Protein AF-A0A0F3N1H8-F1 (afdb_monomer_lite)

Organism: NCBI:txid1359164

Secondary structure (DSSP, 8-state):
--SSTTSPP--PPPHHHHHHHHHHHSTT--HHHHHHHHHHHSSHHHHHHHHHHHHHHTT-SSPPPPPPHHHHHHHHHHHHHTT-----TTSHHHHHHHHHHHHT---

Structure (mmCIF, N/CA/C/O backbone):
data_AF-A0A0F3N1H8-F1
#
_entry.id   AF-A0A0F3N1H8-F1
#
loop_
_atom_site.group_PDB
_atom_site.id
_atom_site.type_symbol
_atom_site.label_atom_id
_atom_site.label_alt_id
_atom_site.label_comp_id
_atom_site.label_asym_id
_atom_site.label_entity_id
_atom_site.label_seq_id
_atom_site.pdbx_PDB_ins_code
_atom_site.Cartn_x
_atom_site.Cartn_y
_atom_site.Cartn_z
_atom_site.occupancy
_atom_site.B_iso_or_equiv
_atom_site.auth_seq_id
_ato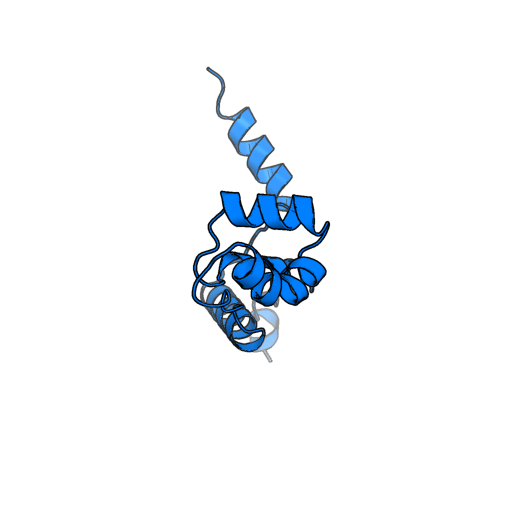m_site.auth_comp_id
_atom_site.auth_asym_id
_atom_site.auth_atom_id
_atom_site.pdbx_PDB_model_num
ATOM 1 N N . MET A 1 1 ? 21.575 -23.536 -22.563 1.00 55.53 1 MET A N 1
ATOM 2 C CA . MET A 1 1 ? 22.319 -22.396 -21.981 1.00 55.53 1 MET A CA 1
ATOM 3 C C . MET A 1 1 ? 21.998 -21.035 -22.633 1.00 55.53 1 MET A C 1
ATOM 5 O O . MET A 1 1 ? 22.781 -20.116 -22.489 1.00 55.53 1 MET A O 1
ATOM 9 N N . LEU A 1 2 ? 20.839 -20.869 -23.299 1.00 53.75 2 LEU A N 1
ATOM 10 C CA . LEU A 1 2 ? 20.407 -19.594 -23.916 1.00 53.75 2 LEU A CA 1
ATOM 11 C C . LEU A 1 2 ? 19.198 -18.940 -23.217 1.00 53.75 2 LEU A C 1
ATOM 13 O O . LEU A 1 2 ? 18.881 -17.799 -23.512 1.00 53.75 2 LEU A O 1
ATOM 17 N N . LYS A 1 3 ? 18.523 -19.631 -22.283 1.00 54.00 3 LYS A N 1
ATOM 18 C CA . LYS A 1 3 ? 17.324 -19.102 -21.605 1.00 54.00 3 LYS A CA 1
ATOM 19 C C . LYS A 1 3 ? 17.630 -17.991 -20.592 1.00 54.00 3 LYS A C 1
ATOM 21 O O . LYS A 1 3 ? 16.779 -17.143 -20.374 1.00 54.00 3 LYS A O 1
ATOM 26 N N . GLU A 1 4 ? 18.831 -17.968 -20.015 1.00 54.97 4 GLU A N 1
ATOM 27 C CA . GLU A 1 4 ? 19.178 -16.983 -18.977 1.00 54.97 4 GLU A CA 1
ATOM 28 C C . GLU A 1 4 ? 19.543 -15.603 -19.540 1.00 54.97 4 GLU A C 1
ATOM 30 O O . GLU A 1 4 ? 19.350 -14.601 -18.865 1.00 54.97 4 GLU A O 1
ATOM 35 N N . LEU A 1 5 ? 19.980 -15.530 -20.804 1.00 53.75 5 LEU A N 1
ATOM 36 C CA . LEU A 1 5 ? 20.304 -14.268 -21.485 1.00 53.75 5 LEU A CA 1
ATOM 37 C C . LEU A 1 5 ? 19.060 -13.499 -21.967 1.00 53.75 5 LEU A C 1
ATOM 39 O O . LEU A 1 5 ? 19.150 -12.301 -22.214 1.00 53.75 5 LEU A O 1
ATOM 43 N N . PHE A 1 6 ? 17.908 -14.171 -22.081 1.00 56.72 6 PHE A N 1
ATOM 44 C CA . PHE A 1 6 ? 16.618 -13.568 -22.451 1.00 56.72 6 PHE A CA 1
ATOM 45 C C . PHE A 1 6 ? 15.633 -13.4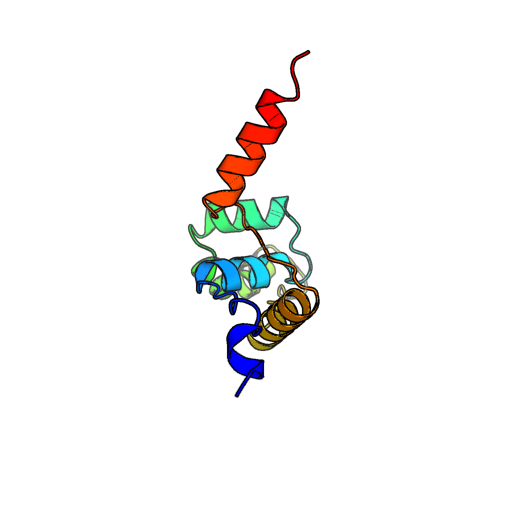92 -21.280 1.00 56.72 6 PHE A C 1
ATOM 47 O O . PHE A 1 6 ? 14.463 -13.170 -21.490 1.00 56.72 6 PHE A O 1
ATOM 54 N N . SER A 1 7 ? 16.067 -13.799 -20.053 1.00 55.84 7 SER A N 1
ATOM 55 C CA . SER A 1 7 ? 15.214 -13.555 -18.895 1.00 55.84 7 SER A CA 1
ATOM 56 C C . SER A 1 7 ? 15.026 -12.048 -18.777 1.00 55.84 7 SER A C 1
ATOM 58 O O . SER A 1 7 ? 15.999 -11.317 -18.588 1.00 55.84 7 SER A O 1
ATOM 60 N N . ALA A 1 8 ? 13.781 -11.587 -18.915 1.00 60.53 8 ALA A N 1
ATOM 61 C CA . ALA A 1 8 ? 13.435 -10.193 -18.689 1.00 60.53 8 ALA A CA 1
ATOM 62 C C . ALA A 1 8 ? 14.026 -9.739 -17.340 1.00 60.53 8 ALA A C 1
ATOM 64 O O . ALA A 1 8 ? 14.050 -10.538 -16.391 1.00 60.53 8 ALA A O 1
ATOM 65 N N . PRO A 1 9 ? 14.552 -8.504 -17.245 1.00 62.91 9 PRO A N 1
ATOM 66 C CA . PRO A 1 9 ? 15.113 -8.010 -15.999 1.00 62.91 9 PRO A CA 1
ATOM 67 C C . PRO A 1 9 ? 14.048 -8.130 -14.914 1.00 62.91 9 PRO A C 1
ATOM 69 O O . PRO A 1 9 ? 12.967 -7.555 -15.030 1.00 62.91 9 PRO A O 1
ATOM 72 N N . LYS A 1 10 ? 14.349 -8.910 -13.872 1.00 69.75 10 LYS A N 1
ATOM 73 C CA . LYS A 1 10 ? 13.440 -9.089 -12.744 1.00 69.75 10 LYS A CA 1
ATOM 74 C C . LYS A 1 10 ? 13.203 -7.724 -12.103 1.00 69.75 10 LYS A C 1
ATOM 76 O O . LYS A 1 10 ? 14.140 -7.109 -11.589 1.00 69.75 10 LYS A O 1
ATOM 81 N N . ILE A 1 11 ? 11.969 -7.232 -12.171 1.00 80.12 11 ILE A N 1
ATOM 82 C CA . ILE A 1 11 ? 11.612 -5.933 -11.609 1.00 80.12 11 ILE A CA 1
ATOM 83 C C . ILE A 1 11 ? 11.585 -6.092 -10.090 1.00 80.12 11 ILE A C 1
ATOM 85 O O . ILE A 1 11 ? 10.791 -6.838 -9.542 1.00 80.12 11 ILE A O 1
ATOM 89 N N . SER A 1 12 ? 12.474 -5.402 -9.381 1.00 82.62 12 SER A N 1
ATOM 90 C CA . SER A 1 12 ? 12.460 -5.416 -7.918 1.00 82.62 12 SER A CA 1
ATOM 91 C C . SER A 1 12 ? 11.764 -4.169 -7.389 1.00 82.62 12 SER A C 1
ATOM 93 O O . SER A 1 12 ? 12.154 -3.047 -7.717 1.00 82.62 12 SER A O 1
ATOM 95 N N . TYR A 1 13 ? 10.773 -4.357 -6.519 1.00 88.50 13 TYR A N 1
ATOM 96 C CA . TYR A 1 13 ? 10.073 -3.274 -5.830 1.00 88.50 13 TYR A CA 1
ATOM 97 C C . TYR A 1 13 ? 10.581 -3.119 -4.396 1.00 88.50 13 TYR A C 1
ATOM 99 O O . TYR A 1 13 ? 10.880 -4.100 -3.717 1.00 88.50 13 TYR A O 1
ATOM 107 N N . ASN A 1 14 ? 10.670 -1.878 -3.917 1.00 91.38 14 ASN A N 1
ATOM 108 C CA . ASN A 1 14 ? 10.971 -1.620 -2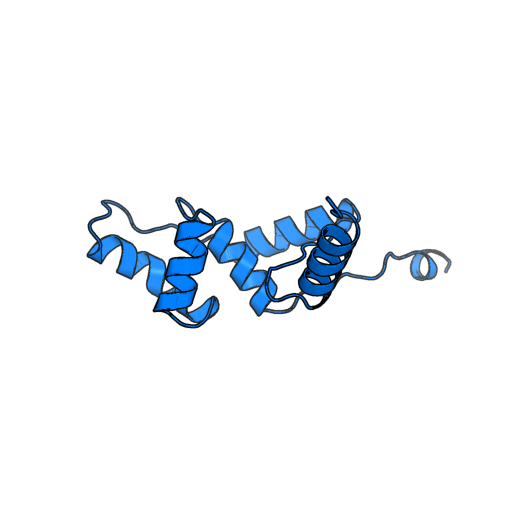.511 1.00 91.38 14 ASN A CA 1
ATOM 109 C C . ASN A 1 14 ? 9.720 -1.793 -1.631 1.00 91.38 14 ASN A C 1
ATOM 111 O O . ASN A 1 14 ? 8.583 -1.778 -2.107 1.00 91.38 14 ASN A O 1
ATOM 115 N N . ILE A 1 15 ? 9.943 -1.913 -0.321 1.00 93.00 15 ILE A N 1
ATOM 116 C CA . ILE A 1 15 ? 8.875 -2.081 0.676 1.00 93.00 15 ILE A CA 1
ATOM 117 C C . ILE A 1 15 ? 7.861 -0.934 0.634 1.00 93.00 15 ILE A C 1
ATOM 119 O O . ILE A 1 15 ? 6.662 -1.180 0.727 1.00 93.00 15 ILE A O 1
ATOM 123 N N . GLU A 1 16 ? 8.314 0.304 0.426 1.00 93.25 16 GLU A N 1
ATOM 124 C CA . GLU A 1 16 ? 7.410 1.454 0.348 1.00 93.25 16 GLU A CA 1
ATOM 125 C C . GLU A 1 16 ? 6.447 1.348 -0.841 1.00 93.25 16 GLU A C 1
ATOM 127 O O . GLU A 1 16 ? 5.259 1.618 -0.696 1.00 93.25 16 GLU A O 1
ATOM 132 N N . THR A 1 17 ? 6.914 0.887 -2.002 1.00 93.56 17 THR A N 1
ATOM 133 C CA . THR A 1 17 ? 6.061 0.669 -3.181 1.00 93.56 17 THR A CA 1
ATOM 134 C C . THR A 1 17 ? 5.014 -0.403 -2.916 1.00 93.56 17 THR A C 1
ATOM 136 O O . THR A 1 17 ? 3.846 -0.214 -3.256 1.00 93.56 17 THR A O 1
ATOM 139 N N . ILE A 1 18 ? 5.409 -1.490 -2.251 1.00 95.19 18 ILE A N 1
ATOM 140 C CA . ILE A 1 18 ? 4.485 -2.558 -1.857 1.00 95.19 18 ILE A CA 1
ATOM 141 C C . ILE A 1 18 ? 3.437 -2.012 -0.880 1.00 95.19 18 ILE A C 1
ATOM 143 O O . ILE A 1 18 ? 2.249 -2.279 -1.041 1.00 95.19 18 ILE A O 1
ATOM 147 N N . ASN A 1 19 ? 3.838 -1.201 0.100 1.00 96.56 19 ASN A N 1
ATOM 148 C CA . ASN A 1 19 ? 2.899 -0.593 1.041 1.00 96.56 19 ASN A CA 1
ATOM 149 C C . ASN A 1 19 ? 1.947 0.391 0.346 1.00 96.56 19 ASN A C 1
ATOM 151 O O . ASN A 1 19 ? 0.752 0.374 0.634 1.00 96.56 19 ASN A O 1
ATOM 155 N N . ILE A 1 20 ? 2.428 1.195 -0.608 1.00 96.12 20 ILE A N 1
ATOM 156 C CA . ILE A 1 20 ? 1.577 2.095 -1.409 1.00 96.12 20 ILE A CA 1
ATOM 157 C C . ILE A 1 20 ? 0.532 1.291 -2.175 1.00 96.12 20 ILE A C 1
ATOM 159 O O . ILE A 1 20 ? -0.651 1.629 -2.106 1.00 96.12 20 ILE A O 1
ATOM 163 N N . LEU A 1 21 ? 0.950 0.211 -2.844 1.00 96.44 21 LEU A N 1
ATOM 164 C CA . LEU A 1 21 ? 0.043 -0.690 -3.551 1.00 96.44 21 LEU A CA 1
ATOM 165 C C . LEU A 1 21 ? -1.012 -1.263 -2.599 1.00 96.44 21 LEU A C 1
ATOM 167 O O . LEU A 1 21 ? -2.206 -1.180 -2.878 1.00 96.44 21 LEU A O 1
ATOM 171 N N . ARG A 1 22 ? -0.584 -1.780 -1.444 1.00 97.50 22 ARG A N 1
ATOM 172 C CA . ARG A 1 22 ? -1.494 -2.342 -0.442 1.00 97.50 22 ARG A CA 1
ATOM 173 C C . ARG A 1 22 ? -2.513 -1.317 0.040 1.00 97.50 22 ARG A C 1
ATOM 175 O O . ARG A 1 22 ? -3.708 -1.602 0.063 1.00 97.50 22 ARG A O 1
ATOM 182 N N . LEU A 1 23 ? -2.071 -0.117 0.405 1.00 97.00 23 LEU A N 1
ATOM 183 C CA . LEU A 1 23 ? -2.971 0.896 0.942 1.00 97.00 23 LEU A CA 1
ATOM 184 C C . LEU A 1 23 ? -3.979 1.365 -0.115 1.00 97.00 23 LEU A C 1
ATOM 186 O O . LEU A 1 23 ? -5.163 1.456 0.187 1.00 97.00 23 LEU A O 1
ATOM 190 N N . ILE A 1 24 ? -3.559 1.607 -1.361 1.00 95.81 24 ILE A N 1
ATOM 191 C CA . ILE A 1 24 ? -4.476 2.102 -2.401 1.00 95.81 24 ILE A CA 1
ATOM 192 C C . ILE A 1 24 ? -5.416 1.027 -2.967 1.00 95.81 24 ILE A C 1
ATOM 194 O O . ILE A 1 24 ? -6.481 1.361 -3.474 1.00 95.81 24 ILE A O 1
ATOM 198 N N . ARG A 1 25 ? -5.053 -0.259 -2.865 1.00 96.19 25 ARG A N 1
ATOM 199 C CA . ARG A 1 25 ? -5.926 -1.395 -3.218 1.00 96.19 25 ARG A CA 1
ATOM 200 C C . ARG A 1 25 ? -6.870 -1.812 -2.090 1.00 96.19 25 ARG A C 1
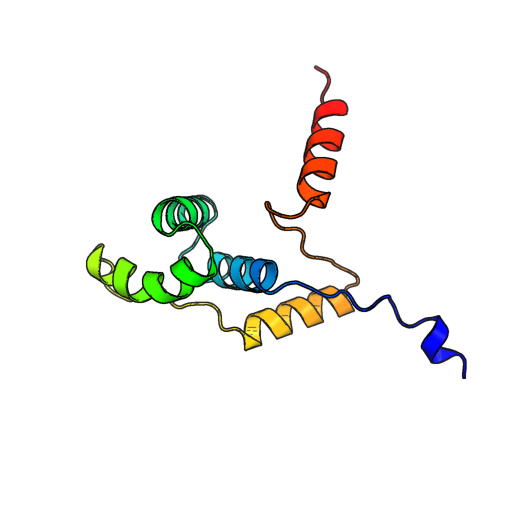ATOM 202 O O . ARG A 1 25 ? -7.735 -2.656 -2.305 1.00 96.19 25 ARG A O 1
ATOM 209 N N . SER A 1 26 ? -6.705 -1.248 -0.895 1.00 96.56 26 SER A N 1
ATOM 210 C CA . SER A 1 26 ? -7.567 -1.545 0.248 1.00 96.56 26 SER A CA 1
ATOM 211 C C . SER A 1 26 ? -8.982 -1.012 0.026 1.00 96.56 26 SER A C 1
ATOM 213 O O . SER A 1 26 ? -9.201 0.004 -0.640 1.00 96.56 26 SER A O 1
ATOM 215 N N . GLU A 1 27 ? -9.965 -1.693 0.608 1.00 93.19 27 GLU A N 1
ATOM 216 C CA . GLU A 1 27 ? -11.372 -1.367 0.389 1.00 93.19 27 GLU A CA 1
ATOM 217 C C . GLU A 1 27 ? -11.695 0.063 0.842 1.00 93.19 27 GLU A C 1
ATOM 219 O O . GLU A 1 27 ? -11.297 0.510 1.918 1.00 93.19 27 GLU A O 1
ATOM 224 N N . ASN A 1 28 ? -12.483 0.784 0.042 1.00 91.19 28 ASN A N 1
ATOM 225 C CA . ASN A 1 28 ? -12.905 2.157 0.335 1.00 91.19 28 ASN A CA 1
ATOM 226 C C . ASN A 1 28 ? -11.754 3.181 0.455 1.00 91.19 28 ASN A C 1
ATOM 228 O O . ASN A 1 28 ? -11.956 4.254 1.040 1.00 91.19 28 ASN A O 1
ATOM 232 N N . ILE A 1 29 ? -10.570 2.889 -0.096 1.00 94.62 29 ILE A N 1
ATOM 233 C CA . ILE A 1 29 ? -9.465 3.846 -0.214 1.00 94.62 29 ILE A CA 1
ATOM 234 C C . ILE A 1 29 ? -9.329 4.296 -1.671 1.00 94.62 29 ILE A C 1
ATOM 236 O O . ILE A 1 29 ? -8.760 3.614 -2.511 1.00 94.62 29 ILE A O 1
ATOM 240 N N . GLY A 1 30 ? -9.849 5.490 -1.966 1.00 92.50 30 GLY A N 1
ATOM 241 C CA . GLY A 1 30 ? -9.563 6.197 -3.218 1.00 92.50 30 GLY A CA 1
ATOM 242 C C . GLY A 1 30 ? -8.346 7.128 -3.097 1.00 92.50 30 GLY A C 1
ATOM 243 O O . GLY A 1 30 ? -7.864 7.361 -1.985 1.00 92.50 30 GLY A O 1
ATOM 244 N N . PRO A 1 31 ? -7.891 7.757 -4.199 1.00 93.94 31 PRO A N 1
ATOM 245 C CA . PRO A 1 31 ? -6.704 8.622 -4.205 1.00 93.94 31 PRO A CA 1
ATOM 246 C C . PRO A 1 31 ? -6.747 9.754 -3.167 1.00 93.94 31 PRO A C 1
ATOM 248 O O . PRO A 1 31 ? -5.771 10.000 -2.463 1.00 93.94 31 PRO A O 1
ATOM 251 N N . LYS A 1 32 ? -7.900 10.420 -3.008 1.00 94.31 32 LYS A N 1
ATOM 252 C CA . LYS A 1 32 ? -8.072 11.497 -2.016 1.00 94.31 32 LYS A CA 1
ATOM 253 C C . LYS A 1 32 ? -7.902 10.987 -0.583 1.00 94.31 32 LYS A C 1
ATOM 255 O O . LYS A 1 32 ? -7.227 11.620 0.229 1.00 94.31 32 LYS A O 1
ATOM 260 N N . THR A 1 33 ? -8.508 9.841 -0.280 1.00 93.94 33 THR A N 1
ATOM 261 C CA . THR A 1 33 ? -8.404 9.192 1.029 1.00 93.94 33 THR A CA 1
ATOM 262 C C . THR A 1 33 ? -6.971 8.752 1.285 1.00 93.94 33 THR A C 1
ATOM 264 O O . THR A 1 33 ? -6.435 9.063 2.341 1.00 93.94 33 THR A O 1
ATOM 267 N N . PHE A 1 34 ? -6.325 8.126 0.299 1.00 95.69 34 PHE A N 1
ATOM 268 C CA . PHE A 1 34 ? -4.922 7.727 0.365 1.00 95.69 34 PHE A CA 1
ATOM 269 C C . PHE A 1 34 ? -4.025 8.902 0.781 1.00 95.69 34 PHE A C 1
ATOM 271 O O . PHE A 1 34 ? -3.373 8.832 1.819 1.00 95.69 34 PHE A O 1
ATOM 278 N N . PHE A 1 35 ? -4.056 10.025 0.055 1.00 95.31 35 PHE A N 1
ATOM 279 C CA . PHE A 1 35 ? -3.220 11.182 0.402 1.00 95.31 35 PHE A CA 1
ATOM 280 C C . PHE A 1 35 ? -3.575 11.795 1.760 1.00 95.31 35 PHE A C 1
ATOM 282 O O . PHE A 1 35 ? -2.691 12.293 2.455 1.00 95.31 35 PHE A O 1
ATOM 289 N N . SER A 1 36 ? -4.846 11.738 2.164 1.00 94.00 36 SER A N 1
ATOM 290 C CA . SER A 1 36 ? -5.266 12.207 3.490 1.00 94.00 36 SER A CA 1
ATOM 291 C C . SER A 1 36 ? -4.684 11.335 4.607 1.00 94.00 36 SER A C 1
ATOM 293 O O . SER A 1 36 ? -4.230 11.865 5.617 1.00 94.00 36 SER A O 1
ATOM 295 N N . LEU A 1 37 ? -4.640 10.016 4.403 1.00 95.06 37 LEU A N 1
ATOM 296 C CA . LEU A 1 37 ? -4.026 9.064 5.330 1.00 95.06 37 LEU A CA 1
ATOM 297 C C . LEU A 1 37 ? -2.511 9.253 5.408 1.00 95.06 37 LEU A C 1
ATOM 299 O O . LEU A 1 37 ? -1.973 9.312 6.507 1.00 95.06 37 LEU A O 1
ATOM 303 N N . ILE A 1 38 ? -1.834 9.438 4.271 1.00 95.44 38 ILE A N 1
ATOM 304 C CA . ILE A 1 38 ? -0.396 9.744 4.260 1.00 95.44 38 ILE A CA 1
ATOM 305 C C . ILE A 1 38 ? -0.111 11.063 4.985 1.00 95.44 38 ILE A C 1
ATOM 307 O O . ILE A 1 38 ? 0.842 11.146 5.750 1.00 95.44 38 ILE A O 1
ATOM 311 N N . LYS A 1 39 ? -0.947 12.092 4.806 1.00 94.81 39 LYS A N 1
ATOM 312 C CA . LYS A 1 39 ? -0.796 13.362 5.532 1.00 94.81 39 LYS A CA 1
ATOM 313 C C . LYS A 1 39 ? -0.977 13.198 7.046 1.00 94.81 39 LYS A C 1
ATOM 315 O O . LYS A 1 39 ? -0.323 13.906 7.803 1.00 94.81 39 LYS A O 1
ATOM 320 N N . LEU A 1 40 ? -1.872 12.311 7.474 1.00 94.69 40 LEU A N 1
ATOM 321 C CA . LEU A 1 40 ? -2.181 12.085 8.886 1.00 94.69 40 LEU A CA 1
ATOM 322 C C . LEU A 1 40 ? -1.128 11.216 9.588 1.00 94.69 40 LEU A C 1
ATOM 324 O O . LEU A 1 40 ? -0.733 11.528 10.706 1.00 94.69 40 LEU A O 1
ATOM 328 N N . PHE A 1 41 ? -0.691 10.136 8.939 1.00 95.44 41 PHE A N 1
ATOM 329 C CA . PHE A 1 41 ? 0.201 9.129 9.522 1.00 95.44 41 PHE A CA 1
ATOM 330 C C . PHE A 1 41 ? 1.671 9.290 9.108 1.00 95.44 41 PHE A C 1
ATOM 332 O O . PHE A 1 41 ? 2.535 8.619 9.659 1.00 95.44 41 PHE A O 1
ATOM 339 N N . GLY A 1 42 ? 1.972 10.171 8.153 1.00 93.62 42 GLY A N 1
ATOM 340 C CA . GLY A 1 42 ? 3.324 10.470 7.671 1.00 93.62 42 GLY A CA 1
ATOM 341 C C . GLY A 1 42 ? 3.833 9.496 6.606 1.00 93.62 42 GLY A C 1
ATOM 342 O O . GLY A 1 42 ? 4.369 9.924 5.580 1.00 93.62 42 GLY A O 1
ATOM 343 N N . ASP A 1 43 ? 3.630 8.196 6.805 1.00 94.06 43 ASP A N 1
ATOM 344 C CA . ASP A 1 43 ? 4.057 7.158 5.869 1.00 94.06 43 ASP A CA 1
ATOM 345 C C . ASP A 1 43 ? 3.012 6.053 5.672 1.00 94.06 43 ASP A C 1
ATOM 347 O O . ASP A 1 43 ? 1.995 5.960 6.365 1.00 94.06 43 ASP A O 1
ATOM 351 N N . THR A 1 44 ? 3.259 5.227 4.659 1.00 96.19 44 THR A N 1
ATOM 352 C CA . THR A 1 44 ? 2.307 4.214 4.220 1.00 96.19 44 THR A CA 1
ATOM 353 C C . THR A 1 44 ? 2.271 2.991 5.136 1.00 96.19 44 THR A C 1
ATOM 355 O O . THR A 1 44 ? 1.212 2.381 5.285 1.00 96.19 44 THR A O 1
ATOM 358 N N . ALA A 1 45 ? 3.398 2.623 5.749 1.00 96.31 45 ALA A N 1
ATOM 359 C CA . ALA A 1 45 ? 3.465 1.491 6.670 1.00 96.31 45 ALA A CA 1
ATOM 360 C C . ALA A 1 45 ? 2.652 1.796 7.935 1.00 96.31 45 ALA A C 1
ATOM 362 O O . ALA A 1 45 ? 1.726 1.059 8.270 1.00 96.31 45 ALA A O 1
ATOM 363 N N . THR A 1 46 ? 2.902 2.957 8.540 1.00 96.75 46 THR A N 1
ATOM 364 C CA . THR A 1 46 ? 2.168 3.463 9.700 1.00 96.75 46 THR A CA 1
ATOM 365 C C . THR A 1 46 ? 0.676 3.595 9.393 1.00 96.75 46 THR A C 1
ATOM 367 O O . THR A 1 46 ? -0.164 3.225 10.213 1.00 96.75 46 THR A O 1
ATOM 370 N N . ALA A 1 47 ? 0.311 4.067 8.196 1.00 96.31 47 ALA A N 1
ATOM 371 C CA . ALA A 1 47 ? -1.090 4.127 7.788 1.00 96.31 47 ALA A CA 1
ATOM 372 C C . ALA A 1 47 ? -1.742 2.734 7.735 1.00 96.31 47 ALA A C 1
ATOM 374 O O . ALA A 1 47 ? -2.831 2.565 8.275 1.00 96.31 47 ALA A O 1
ATOM 375 N N . ILE A 1 48 ? -1.093 1.736 7.126 1.00 96.94 48 ILE A N 1
ATOM 376 C CA . ILE A 1 48 ? -1.616 0.360 7.049 1.00 96.94 48 ILE A CA 1
ATOM 377 C C . ILE A 1 48 ? -1.938 -0.197 8.439 1.00 96.94 48 ILE A C 1
ATOM 379 O O . ILE A 1 48 ? -3.009 -0.778 8.619 1.00 96.94 48 ILE A O 1
ATOM 383 N N . ASP A 1 49 ? -1.050 0.023 9.405 1.00 96.19 49 ASP A N 1
ATOM 384 C CA . ASP A 1 49 ? -1.199 -0.521 10.756 1.00 96.19 49 ASP A CA 1
ATOM 385 C C . ASP A 1 49 ? -2.333 0.157 11.544 1.00 96.19 49 ASP A C 1
ATOM 387 O O . ASP A 1 49 ? -2.953 -0.468 12.398 1.00 96.19 49 ASP A O 1
ATOM 391 N N . ASN A 1 50 ? -2.646 1.423 11.244 1.00 95.69 50 ASN A N 1
ATOM 392 C CA . ASN A 1 50 ? -3.582 2.231 12.039 1.00 95.69 50 ASN A CA 1
ATOM 393 C C . ASN A 1 50 ? -4.956 2.445 11.386 1.00 95.69 50 ASN A C 1
ATOM 395 O O . ASN A 1 50 ? -5.927 2.784 12.069 1.00 95.69 50 ASN A O 1
ATOM 399 N N . VAL A 1 51 ? -5.062 2.292 10.066 1.00 94.31 51 VAL A N 1
ATOM 400 C CA . VAL A 1 51 ? -6.279 2.578 9.290 1.00 94.31 51 VAL A CA 1
ATOM 401 C C . VAL A 1 51 ? -7.508 1.774 9.734 1.00 94.31 51 VAL A C 1
ATOM 403 O O . VAL A 1 51 ? -8.576 2.391 9.829 1.00 94.31 51 VAL A O 1
ATOM 406 N N . PRO A 1 52 ? -7.420 0.460 10.025 1.00 93.19 52 PRO A N 1
ATOM 407 C CA . PRO A 1 52 ? -8.576 -0.313 10.474 1.00 93.19 52 PRO A CA 1
ATOM 408 C C . PRO A 1 52 ? -9.227 0.297 11.723 1.00 93.19 52 PRO A C 1
ATOM 410 O O . PRO A 1 52 ? -10.400 0.679 11.683 1.00 93.19 52 PRO A O 1
ATOM 413 N N . ASP A 1 53 ? -8.443 0.523 12.778 1.00 93.44 53 ASP A N 1
ATOM 414 C CA . ASP A 1 53 ? -8.925 1.090 14.043 1.00 93.44 53 ASP A CA 1
ATOM 415 C C . ASP A 1 53 ? -9.329 2.561 13.911 1.00 93.44 53 ASP A C 1
ATOM 417 O O . ASP A 1 53 ? -10.311 3.019 14.504 1.00 93.44 53 ASP A O 1
ATOM 421 N N . PHE A 1 54 ? -8.587 3.339 13.117 1.00 91.56 54 PHE A N 1
ATOM 422 C CA . PHE A 1 54 ? -8.931 4.732 12.838 1.00 91.56 54 PHE A CA 1
ATOM 423 C C . PHE A 1 54 ? -10.290 4.850 12.140 1.00 91.56 54 PHE A C 1
ATOM 425 O O . PHE A 1 54 ? -11.092 5.713 12.492 1.00 91.56 54 PHE A O 1
ATOM 432 N N . SER A 1 55 ? -10.582 3.959 11.191 1.00 90.06 55 SER A N 1
ATOM 433 C CA . SER A 1 55 ? -11.841 3.983 10.446 1.00 90.06 55 SER A CA 1
ATOM 434 C C . SER A 1 55 ? -13.062 3.689 11.322 1.00 90.06 55 SER A C 1
ATOM 436 O O . SER A 1 55 ? -14.090 4.349 11.161 1.00 90.06 55 SER A O 1
ATOM 438 N N . LEU A 1 56 ? -12.925 2.785 12.297 1.00 90.75 56 LEU A N 1
ATOM 439 C CA . LEU A 1 56 ? -13.960 2.500 13.294 1.00 90.75 56 LEU A CA 1
ATOM 440 C C . LEU A 1 56 ? -14.223 3.712 14.192 1.00 90.75 56 LEU A C 1
ATOM 442 O O . LEU A 1 56 ? -15.369 4.124 14.364 1.00 90.75 56 LEU A O 1
ATOM 446 N N . ARG A 1 57 ? -13.159 4.346 14.703 1.00 91.06 57 ARG A N 1
ATOM 447 C CA . ARG A 1 57 ? -13.273 5.571 15.519 1.00 91.06 57 ARG A CA 1
ATOM 448 C C . ARG A 1 57 ? -13.883 6.743 14.748 1.00 91.06 57 ARG A C 1
ATOM 450 O O . ARG A 1 57 ? -14.565 7.569 15.340 1.00 91.06 57 ARG A O 1
ATOM 457 N N . GLY A 1 58 ? -13.672 6.794 13.434 1.00 85.50 58 GLY A N 1
ATOM 458 C CA . GLY A 1 58 ? -14.274 7.776 12.530 1.00 85.50 58 GLY A CA 1
ATOM 459 C C . GLY A 1 58 ? -15.747 7.523 12.189 1.00 85.50 58 GLY A C 1
ATOM 460 O O . GLY A 1 58 ? -16.285 8.221 11.333 1.00 85.50 58 GLY A O 1
ATOM 461 N N . GLY A 1 59 ? -16.394 6.532 12.812 1.00 86.81 59 GLY A N 1
ATOM 462 C CA . GLY A 1 59 ? -17.820 6.253 12.640 1.00 86.81 59 GLY A CA 1
ATOM 463 C C . GLY A 1 59 ? -18.159 5.316 11.480 1.00 86.81 59 GLY A C 1
ATOM 464 O O . GLY A 1 59 ? -19.338 5.179 11.149 1.00 86.81 59 GLY A O 1
ATOM 465 N N . LYS A 1 60 ? -17.176 4.646 10.853 1.00 87.38 60 LYS A N 1
ATOM 466 C CA . LYS A 1 60 ? -17.501 3.553 9.925 1.00 87.38 60 LYS A CA 1
ATOM 467 C C . LYS A 1 60 ? -18.034 2.353 10.697 1.00 87.38 60 LYS A C 1
ATOM 469 O O . LYS A 1 60 ? -17.468 1.947 11.706 1.00 87.38 60 LYS A O 1
ATOM 474 N N . SER A 1 61 ? -19.072 1.727 10.152 1.00 87.75 61 SER A N 1
ATOM 475 C CA . SER A 1 61 ? -19.673 0.521 10.728 1.00 87.75 61 SER A CA 1
ATOM 476 C C . SER A 1 61 ? -18.768 -0.713 10.656 1.00 87.75 61 SER A C 1
ATOM 478 O O . SER A 1 61 ? -19.018 -1.678 11.368 1.00 87.75 61 SER A O 1
ATOM 480 N N . GLN A 1 62 ? -17.763 -0.711 9.776 1.00 90.81 62 GLN A N 1
ATOM 481 C CA . GLN A 1 62 ? -16.815 -1.808 9.577 1.00 90.81 62 GLN A CA 1
ATOM 482 C C . GLN A 1 62 ? -15.399 -1.250 9.385 1.00 90.81 62 GLN A C 1
ATOM 484 O O . GLN A 1 62 ? -15.254 -0.175 8.783 1.00 90.81 62 GLN A O 1
ATOM 489 N N . PRO A 1 63 ? -14.362 -1.961 9.867 1.00 92.50 63 PRO A N 1
ATOM 490 C CA . PRO A 1 63 ? -12.988 -1.531 9.679 1.00 92.50 63 PRO A CA 1
ATOM 491 C C . PRO A 1 63 ? -12.615 -1.600 8.197 1.00 92.50 63 PRO A C 1
ATOM 493 O O . PRO A 1 63 ? -13.054 -2.491 7.468 1.00 92.50 63 PRO A O 1
ATOM 496 N N . ILE A 1 64 ? -11.776 -0.671 7.740 1.00 93.50 64 ILE A N 1
ATOM 497 C CA . ILE A 1 64 ? -11.189 -0.774 6.402 1.00 93.50 64 ILE A CA 1
ATOM 498 C C . ILE A 1 64 ? -10.341 -2.047 6.327 1.00 93.50 64 ILE A C 1
ATOM 500 O O . ILE A 1 64 ? -9.394 -2.223 7.095 1.00 93.50 64 ILE A O 1
ATOM 504 N N . LYS A 1 65 ? -10.663 -2.913 5.363 1.00 95.50 65 LYS A N 1
ATOM 505 C CA . LYS A 1 65 ? -9.894 -4.121 5.088 1.00 95.50 65 LYS A CA 1
ATOM 506 C C . LYS A 1 65 ? -8.649 -3.777 4.279 1.00 95.50 65 LYS A C 1
ATOM 508 O O . LYS A 1 65 ? -8.739 -3.334 3.132 1.00 95.50 65 LYS A O 1
ATOM 513 N N . ILE A 1 66 ? -7.492 -4.014 4.888 1.00 96.94 66 ILE A N 1
ATOM 514 C CA . ILE A 1 66 ? -6.198 -3.812 4.244 1.00 96.94 66 ILE A CA 1
ATOM 515 C C . ILE A 1 66 ? -5.955 -4.894 3.190 1.00 96.94 66 ILE A C 1
ATOM 517 O O . ILE A 1 66 ? -6.125 -6.086 3.455 1.00 96.94 66 ILE A O 1
ATOM 521 N N . PHE A 1 67 ? -5.494 -4.477 2.012 1.00 97.44 67 PHE A N 1
ATOM 522 C CA . PHE A 1 67 ? -5.030 -5.390 0.974 1.00 97.44 67 PHE A CA 1
ATOM 523 C C . PHE A 1 67 ? -3.794 -6.157 1.460 1.00 97.44 67 PHE A C 1
ATOM 525 O O . PHE A 1 67 ? -2.801 -5.578 1.932 1.00 97.44 67 PHE A O 1
ATOM 532 N N . SER A 1 68 ? -3.875 -7.485 1.409 1.00 96.75 68 SER A N 1
ATOM 533 C CA . SER A 1 68 ? -2.868 -8.339 2.027 1.00 96.75 68 SER A CA 1
ATOM 534 C C . SER A 1 68 ? -1.522 -8.211 1.310 1.00 96.75 68 SER A C 1
ATOM 536 O O . SER A 1 68 ? -1.444 -7.857 0.133 1.00 96.75 68 SER A O 1
ATOM 538 N N . LYS A 1 69 ? -0.432 -8.504 2.026 1.00 95.25 69 LYS A N 1
ATOM 539 C CA . LYS A 1 69 ? 0.901 -8.513 1.415 1.00 95.25 69 LYS A CA 1
ATOM 540 C C . LYS A 1 69 ? 0.998 -9.565 0.304 1.00 95.25 69 LYS A C 1
ATOM 542 O O . LYS A 1 69 ? 1.529 -9.265 -0.755 1.00 95.25 69 LYS A O 1
ATOM 547 N N . SER A 1 70 ? 0.425 -10.750 0.528 1.00 95.62 70 SER A N 1
ATOM 548 C CA . SER A 1 70 ? 0.429 -11.832 -0.461 1.00 95.62 70 SER A CA 1
ATOM 549 C C . SER A 1 70 ? -0.336 -11.456 -1.730 1.00 95.62 70 SER A C 1
ATOM 551 O O . SER A 1 70 ? 0.113 -11.769 -2.826 1.00 95.62 70 SER A O 1
ATOM 553 N N . ASP A 1 71 ? -1.465 -10.754 -1.613 1.00 96.88 71 ASP A N 1
ATOM 554 C CA . ASP A 1 71 ? -2.216 -10.330 -2.799 1.00 96.88 71 ASP A CA 1
ATOM 555 C C . ASP A 1 71 ? -1.499 -9.204 -3.553 1.00 96.88 71 ASP A C 1
ATOM 557 O O . ASP A 1 71 ? -1.510 -9.196 -4.781 1.00 96.88 71 ASP A O 1
ATOM 561 N N . ALA A 1 72 ? -0.797 -8.313 -2.844 1.00 95.81 72 ALA A N 1
ATOM 562 C CA . ALA A 1 72 ? 0.092 -7.339 -3.475 1.00 95.81 72 ALA A CA 1
ATOM 563 C C . ALA A 1 72 ? 1.235 -8.021 -4.236 1.00 95.81 72 ALA A C 1
ATOM 565 O O . ALA A 1 72 ? 1.501 -7.658 -5.375 1.00 95.81 72 ALA A O 1
ATOM 566 N N . GLU A 1 73 ? 1.875 -9.032 -3.648 1.00 93.31 73 GLU A N 1
ATOM 567 C CA . GLU A 1 73 ? 2.919 -9.820 -4.315 1.00 93.31 73 GLU A CA 1
ATOM 568 C C . GLU A 1 73 ? 2.379 -10.504 -5.583 1.00 93.31 73 GLU A C 1
ATOM 570 O O . GLU A 1 73 ? 2.988 -10.375 -6.642 1.00 93.31 73 GLU A O 1
ATOM 575 N N . LYS A 1 74 ? 1.189 -11.121 -5.527 1.00 94.50 74 LYS A N 1
ATOM 576 C CA . LYS A 1 74 ? 0.535 -11.707 -6.714 1.00 94.50 74 LYS A CA 1
ATOM 577 C C . LYS A 1 74 ? 0.248 -10.671 -7.800 1.00 94.50 74 LYS A C 1
ATOM 579 O O . LYS A 1 74 ? 0.432 -10.958 -8.978 1.00 94.50 74 LYS A O 1
ATOM 584 N N . GLU A 1 75 ? -0.224 -9.480 -7.433 1.00 94.94 75 GLU A N 1
ATOM 585 C CA . GLU A 1 75 ? -0.487 -8.414 -8.405 1.00 94.94 75 GLU A CA 1
ATOM 586 C C . GLU A 1 75 ? 0.809 -7.943 -9.084 1.00 94.94 75 GLU A C 1
ATOM 588 O O . GLU A 1 75 ? 0.828 -7.737 -10.297 1.00 94.94 75 GLU A O 1
ATOM 593 N N . LEU A 1 76 ? 1.911 -7.847 -8.334 1.00 92.19 76 LEU A N 1
ATOM 594 C CA . LEU A 1 76 ? 3.229 -7.528 -8.889 1.00 92.19 76 LEU A CA 1
ATOM 595 C C . LEU A 1 76 ? 3.733 -8.623 -9.837 1.00 92.19 76 LEU A C 1
ATOM 597 O O . LEU A 1 76 ? 4.230 -8.302 -10.914 1.00 92.19 76 LEU A O 1
ATOM 601 N N . GLU A 1 77 ? 3.542 -9.898 -9.493 1.00 90.88 77 GLU A N 1
ATOM 602 C CA . GLU A 1 77 ? 3.880 -11.021 -10.378 1.00 90.88 77 GLU A CA 1
ATOM 603 C C . GLU A 1 77 ? 3.070 -11.013 -11.682 1.00 90.88 77 GLU A C 1
ATOM 605 O O . GLU A 1 77 ? 3.589 -11.386 -12.735 1.00 90.88 77 GLU A O 1
ATOM 610 N N . LEU A 1 78 ? 1.794 -10.614 -11.635 1.00 92.56 78 LEU A N 1
ATOM 611 C CA . LEU A 1 78 ? 0.967 -10.472 -12.838 1.00 92.56 78 LEU A CA 1
ATOM 612 C C . LEU A 1 78 ? 1.492 -9.353 -13.739 1.00 92.56 78 LEU A C 1
ATOM 614 O O . LEU A 1 78 ? 1.646 -9.556 -14.939 1.00 92.56 78 LEU A O 1
ATOM 618 N N . LEU A 1 79 ? 1.850 -8.208 -13.159 1.00 91.38 79 LEU A N 1
ATOM 619 C CA . LEU A 1 79 ? 2.438 -7.102 -13.912 1.00 91.38 79 LEU A CA 1
ATOM 620 C C . LEU A 1 79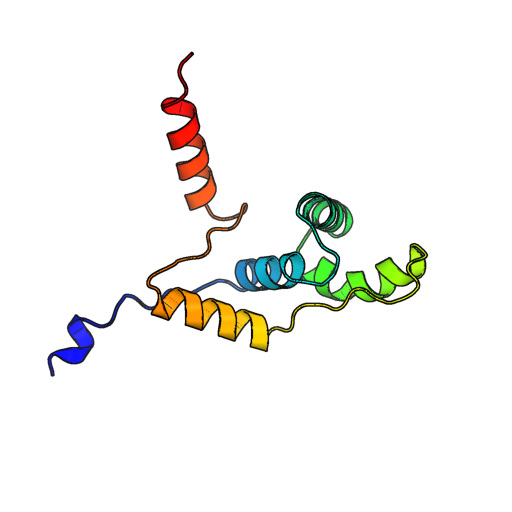 ? 3.766 -7.491 -14.559 1.00 91.38 79 LEU A C 1
ATOM 622 O O . LEU A 1 79 ? 3.987 -7.175 -15.724 1.00 91.38 79 LEU A O 1
ATOM 626 N N . GLU A 1 80 ? 4.623 -8.221 -13.843 1.00 87.69 80 GLU A N 1
ATOM 627 C CA . GLU A 1 80 ? 5.872 -8.741 -14.405 1.00 87.69 80 GLU A CA 1
ATOM 628 C C . GLU A 1 80 ? 5.623 -9.668 -15.602 1.00 87.69 80 GLU A C 1
ATOM 630 O O . GLU A 1 80 ? 6.300 -9.536 -16.623 1.00 87.69 80 GLU A O 1
ATOM 635 N N . LYS A 1 81 ? 4.627 -10.563 -15.520 1.00 87.75 81 LYS A N 1
ATOM 636 C CA . LYS A 1 81 ? 4.234 -11.441 -16.640 1.00 87.75 81 LYS A CA 1
ATOM 637 C C . LYS A 1 81 ? 3.745 -10.653 -17.853 1.00 87.75 81 LYS A C 1
ATOM 639 O O . LYS A 1 81 ? 4.044 -11.035 -18.984 1.00 87.75 81 LYS A O 1
ATOM 644 N N . ASP A 1 82 ? 3.062 -9.542 -17.614 1.00 89.31 82 ASP A N 1
ATOM 645 C CA . ASP A 1 82 ? 2.541 -8.658 -18.657 1.00 89.31 82 ASP A CA 1
ATOM 646 C C . ASP A 1 82 ? 3.583 -7.637 -19.159 1.00 89.31 82 ASP A C 1
ATOM 648 O O . ASP A 1 82 ? 3.258 -6.762 -19.963 1.00 89.31 82 ASP A O 1
ATOM 652 N N . ASN A 1 83 ? 4.847 -7.735 -18.718 1.00 86.94 83 ASN A N 1
ATOM 653 C CA . ASN A 1 83 ? 5.912 -6.753 -18.979 1.00 86.94 83 ASN A CA 1
ATOM 654 C C . ASN A 1 83 ? 5.523 -5.314 -18.580 1.00 86.94 83 ASN A C 1
ATOM 656 O O . ASN A 1 83 ? 5.984 -4.333 -19.170 1.00 86.94 83 ASN A O 1
ATOM 660 N N . ALA A 1 84 ? 4.670 -5.184 -17.567 1.00 89.06 84 ALA A N 1
ATOM 661 C CA . ALA A 1 84 ? 4.223 -3.930 -16.991 1.00 89.06 84 ALA A CA 1
ATOM 662 C C . ALA A 1 84 ? 4.964 -3.630 -15.679 1.00 89.06 84 ALA A C 1
ATOM 664 O O . ALA A 1 84 ? 5.414 -4.517 -14.954 1.00 89.06 84 ALA A O 1
ATOM 665 N N . LYS A 1 85 ? 5.073 -2.340 -15.349 1.00 88.75 85 LYS A N 1
ATOM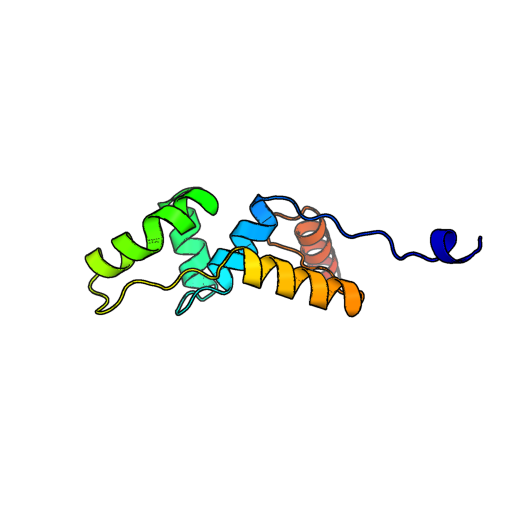 666 C CA . LYS A 1 85 ? 5.711 -1.862 -14.118 1.00 88.75 85 LYS A CA 1
ATOM 667 C C . LYS A 1 85 ? 4.808 -0.866 -13.405 1.00 88.75 85 LYS A C 1
ATOM 669 O O . LYS A 1 85 ? 4.315 0.074 -14.029 1.00 88.75 85 LYS A O 1
ATOM 674 N N . ILE A 1 86 ? 4.648 -1.016 -12.089 1.00 90.00 86 ILE A N 1
ATOM 675 C CA . ILE A 1 86 ? 4.027 0.032 -11.270 1.00 90.00 86 ILE A CA 1
ATOM 676 C C . ILE A 1 86 ? 5.007 1.186 -11.066 1.00 90.00 86 ILE A C 1
ATOM 678 O O . ILE A 1 86 ? 6.158 0.995 -10.673 1.00 90.00 86 ILE A O 1
ATOM 682 N N . ILE A 1 87 ? 4.497 2.401 -11.249 1.00 89.75 87 ILE A N 1
ATOM 683 C CA . ILE A 1 87 ? 5.171 3.647 -10.894 1.00 89.75 87 ILE A CA 1
ATOM 684 C C . ILE A 1 87 ? 4.307 4.353 -9.852 1.00 89.75 87 ILE A C 1
ATOM 686 O O . ILE A 1 87 ? 3.139 4.648 -10.093 1.00 89.75 87 ILE A O 1
ATOM 690 N N . THR A 1 88 ? 4.877 4.611 -8.677 1.00 90.88 88 THR A N 1
ATOM 691 C CA . THR A 1 88 ? 4.197 5.321 -7.585 1.00 90.88 88 THR A CA 1
ATOM 692 C C . THR A 1 88 ? 4.527 6.812 -7.611 1.00 90.88 88 THR A C 1
ATOM 694 O O . THR A 1 88 ? 5.521 7.224 -8.201 1.00 90.88 88 THR A O 1
ATOM 697 N N . TYR A 1 89 ? 3.746 7.634 -6.903 1.00 85.69 89 TYR A N 1
ATOM 698 C CA . TYR A 1 89 ? 3.993 9.080 -6.781 1.00 85.69 89 TYR A CA 1
ATOM 699 C C . TYR A 1 89 ? 5.330 9.435 -6.098 1.00 85.69 89 TYR A C 1
ATOM 701 O O . TYR A 1 89 ? 5.813 10.555 -6.242 1.00 85.69 89 TYR A O 1
ATOM 709 N N . LYS A 1 90 ? 5.923 8.490 -5.351 1.00 84.94 90 LYS A N 1
ATOM 710 C CA . LYS A 1 90 ? 7.264 8.611 -4.756 1.00 84.94 90 LYS A CA 1
ATOM 711 C C . LYS A 1 90 ? 8.379 8.113 -5.684 1.00 84.94 90 LYS A C 1
ATOM 713 O O . LYS A 1 90 ? 9.548 8.259 -5.339 1.00 84.94 90 LYS A O 1
ATOM 718 N N . SER A 1 91 ? 8.050 7.508 -6.829 1.00 85.00 91 SER A N 1
ATOM 719 C CA . SER A 1 91 ? 9.064 7.061 -7.784 1.00 85.00 91 SER A CA 1
ATOM 720 C C . SER A 1 91 ? 9.737 8.273 -8.440 1.00 85.00 91 SER A C 1
ATOM 722 O O . SER A 1 91 ? 9.033 9.162 -8.923 1.00 85.00 91 SER A O 1
ATOM 724 N N . PRO A 1 92 ? 11.075 8.300 -8.556 1.00 80.19 92 PRO A N 1
ATOM 725 C CA . PRO A 1 92 ? 11.774 9.306 -9.359 1.00 80.19 92 PRO A CA 1
ATOM 726 C C . PRO A 1 92 ? 11.270 9.355 -10.811 1.00 80.19 92 PRO A C 1
ATOM 728 O O . PRO A 1 92 ? 11.214 10.412 -11.436 1.00 80.19 92 PRO A O 1
ATOM 731 N N . GLU A 1 93 ? 10.832 8.213 -11.344 1.00 80.56 93 GLU A N 1
ATOM 732 C CA . GLU A 1 93 ? 10.291 8.097 -12.701 1.00 80.56 93 GLU A CA 1
ATOM 733 C C . GLU A 1 93 ? 8.991 8.895 -12.856 1.00 80.56 93 GLU A C 1
ATOM 735 O O . GLU A 1 93 ? 8.747 9.468 -13.916 1.00 80.56 93 GLU A O 1
ATOM 740 N N . TYR A 1 94 ? 8.188 9.006 -11.791 1.00 78.38 94 TYR A N 1
ATOM 741 C CA . TYR A 1 94 ? 6.949 9.783 -11.797 1.00 78.38 94 TYR A CA 1
ATOM 742 C C . TYR A 1 94 ? 7.207 11.268 -12.082 1.00 78.38 94 TYR A C 1
ATOM 744 O O . TYR A 1 94 ? 6.488 11.872 -12.878 1.00 78.38 94 TYR A O 1
ATOM 752 N N . GLN A 1 95 ? 8.268 11.843 -11.502 1.00 72.06 95 GLN A N 1
ATOM 753 C CA . GLN A 1 95 ? 8.659 13.232 -11.771 1.00 72.06 95 GLN A CA 1
ATOM 754 C C . GLN A 1 95 ? 9.047 13.428 -13.241 1.00 72.06 95 GLN A C 1
ATOM 756 O O . GLN A 1 95 ? 8.611 14.394 -13.868 1.00 72.06 95 GLN A O 1
ATOM 761 N N . ASN A 1 96 ? 9.787 12.478 -13.819 1.00 70.94 96 ASN A N 1
ATOM 762 C CA . ASN A 1 96 ? 10.174 12.526 -15.229 1.00 70.94 96 ASN A CA 1
ATOM 763 C C . ASN A 1 96 ? 8.961 12.464 -16.167 1.00 70.94 96 ASN A C 1
ATOM 765 O O . ASN A 1 96 ? 8.906 13.213 -17.143 1.00 70.94 96 ASN A O 1
ATOM 769 N N . TYR A 1 97 ? 7.962 11.627 -15.868 1.00 68.69 97 TYR A N 1
ATOM 770 C CA . TYR A 1 97 ? 6.721 11.603 -16.646 1.00 68.69 97 TYR A CA 1
ATOM 771 C C . TYR A 1 97 ? 5.948 12.914 -16.514 1.00 68.69 97 TYR A C 1
ATOM 773 O O . TYR A 1 97 ? 5.528 13.471 -17.527 1.00 68.69 97 TYR A O 1
ATOM 781 N N . TYR A 1 98 ? 5.813 13.448 -15.299 1.00 64.69 98 TYR A N 1
ATOM 782 C CA . TYR A 1 98 ? 5.099 14.704 -15.069 1.00 64.69 98 TYR A CA 1
ATOM 783 C C . TYR A 1 98 ? 5.727 15.869 -15.853 1.00 64.69 98 TYR A C 1
ATOM 785 O O . TYR A 1 98 ? 5.023 16.590 -16.560 1.00 64.69 98 TYR A O 1
ATOM 793 N N . LEU A 1 99 ? 7.059 15.993 -15.822 1.00 63.09 99 LEU A N 1
ATOM 794 C CA . LEU A 1 99 ? 7.796 17.004 -16.588 1.00 63.09 99 LEU A CA 1
ATOM 795 C C . LEU A 1 99 ? 7.650 16.800 -18.100 1.00 63.09 99 LEU A C 1
ATOM 797 O O . LEU A 1 99 ? 7.386 17.756 -18.828 1.00 63.09 99 LEU A O 1
ATOM 801 N N . LYS A 1 100 ? 7.749 15.559 -18.589 1.00 62.59 100 LYS A N 1
ATOM 802 C CA . LYS A 1 100 ? 7.614 15.256 -20.020 1.00 62.59 100 LYS A CA 1
ATOM 803 C C . LYS A 1 100 ? 6.221 15.605 -20.557 1.00 62.59 100 LYS A C 1
ATOM 805 O O . LYS A 1 100 ? 6.126 16.173 -21.644 1.00 62.59 100 LYS A O 1
ATOM 810 N N . PHE A 1 101 ? 5.160 15.324 -19.798 1.00 62.44 101 PHE A N 1
ATOM 811 C CA . PHE A 1 101 ? 3.786 15.682 -20.173 1.00 62.44 101 PHE A CA 1
ATOM 812 C C . PHE A 1 101 ? 3.502 17.183 -20.052 1.00 62.44 101 PHE A C 1
ATOM 814 O O . PHE A 1 101 ? 2.750 17.718 -20.865 1.00 62.44 101 PHE A O 1
ATOM 821 N N . MET A 1 102 ? 4.110 17.878 -19.087 1.00 63.12 102 MET A N 1
ATOM 822 C CA . MET A 1 102 ? 3.974 19.332 -18.965 1.00 63.12 102 MET A CA 1
ATOM 823 C C . MET A 1 102 ? 4.693 20.092 -20.084 1.00 63.12 102 MET A C 1
ATOM 825 O O . MET A 1 102 ? 4.147 21.063 -20.592 1.00 63.12 102 MET A O 1
ATOM 829 N N . ILE A 1 103 ? 5.869 19.632 -20.524 1.00 59.53 103 ILE A N 1
ATOM 830 C CA . ILE A 1 103 ? 6.633 20.286 -21.603 1.00 59.53 103 ILE A CA 1
ATOM 831 C C . ILE A 1 103 ? 5.924 20.162 -22.967 1.00 59.53 103 ILE A C 1
ATOM 833 O O . ILE A 1 103 ? 6.069 21.042 -23.809 1.00 59.53 103 ILE A O 1
ATOM 837 N N . HIS A 1 104 ? 5.112 19.118 -23.176 1.00 58.22 104 HIS A N 1
ATOM 838 C CA . HIS A 1 104 ? 4.342 18.919 -24.416 1.00 58.22 104 HIS A CA 1
ATOM 839 C C . HIS A 1 104 ? 2.925 19.518 -24.376 1.00 58.22 104 HIS A C 1
ATOM 841 O O . HIS A 1 104 ? 2.224 19.489 -25.384 1.00 58.22 104 HIS A O 1
ATOM 847 N N . ARG A 1 105 ? 2.497 20.082 -23.240 1.00 51.59 105 ARG A N 1
ATOM 848 C CA . ARG A 1 105 ? 1.311 20.945 -23.144 1.00 51.59 105 ARG A CA 1
ATOM 849 C C . ARG A 1 105 ? 1.756 22.407 -23.142 1.00 51.59 105 ARG A C 1
ATOM 851 O O . ARG A 1 105 ? 1.596 23.110 -22.149 1.00 51.59 105 ARG A O 1
ATOM 858 N N . GLN A 1 106 ? 2.345 22.854 -24.248 1.00 41.09 106 GLN A N 1
ATOM 859 C CA . GLN A 1 106 ? 2.345 24.284 -24.541 1.00 41.09 106 GLN A CA 1
ATOM 860 C C . GLN A 1 106 ? 0.960 24.646 -25.088 1.00 41.09 106 GLN A C 1
ATOM 862 O O . GLN A 1 106 ? 0.452 23.962 -25.977 1.00 41.09 106 GLN A O 1
ATOM 867 N N . TYR A 1 107 ? 0.338 25.640 -24.450 1.00 42.56 107 TYR A N 1
ATOM 868 C CA . TYR A 1 107 ? -0.837 26.350 -24.953 1.00 42.56 107 TYR A CA 1
ATOM 869 C C . TYR A 1 107 ? -0.471 27.169 -26.189 1.00 42.56 107 TYR A C 1
ATOM 871 O O . TYR A 1 107 ? 0.678 27.667 -26.223 1.00 42.56 107 TYR A O 1
#

Radius of gyration: 17.32 Å; chains: 1; bounding box: 42×49×40 Å

pLDDT: mean 85.12, std 14.64, range [41.09, 97.5]

Foldseek 3Di:
DCVVVPDDPDDDDDPQLLLLLQQCPWPPRDPVNSVVLCVVQVGSVSSLVCQQVVCVVVPDPGGTGTRDSVVSVVVCVVCVVVVHDDDDPPHPVVVVVVVVVVVVPDD

Sequence (107 aa):
MLKELFSAPKISYNIETINILRLIRSENIGPKTFFSLIKLFGDTATAIDNVPDFSLRGGKSQPIKIFSKSDAEKELELLEKDNAKIITYKSPEYQNYYLKFMIHRQY